Protein 4ML2 (pdb70)

InterPro domains:
  IPR004386 Toxin-antitoxin system, YafQ-like toxin [PF15738] (5-92)
  IPR004386 Toxin-antitoxin system, YafQ-like toxin [PIRSF006156] (6-91)
  IPR004386 Toxin-antitoxin system, YafQ-like toxin [PTHR40588] (1-91)
  IPR004386 Toxin-antitoxin system, YafQ-like toxin [TIGR00053] (4-91)
  IPR007712 Toxin-antitoxin system, RelE/ParE toxin family [TIGR02385] (6-91)
  IPR035093 Toxin-antitoxin system, RelE/ParE toxin domain superfamily [G3DSA:3.30.2310.20] (1-92)
  IPR035093 Toxin-antitoxin system, RelE/ParE toxin domain superfamily [SSF143011] (4-91)

Secondary structure (DSSP, 8-state):
--EEEE-HHHHHHHHHHHHTT--HHHHHHHHHHHHTT--SPPGGG--EE--GGGTT-EEEEEETTEEEEEEE-SSEEEEEEEE-HHHHH-

GO terms:
  GO:0016892 RNA endonuclease activity producing 3'-phosphomonoesters, hydrolytic mechanism (F, IDA)
  GO:0043022 ribosome binding (F, IDA)
  GO:0004521 RNA endonuclease activity (F, IDA)
  GO:0006402 mRNA catabolic process (P, IDA)
  GO:0006415 translational termination (P, IDA)
  GO:0044010 single-species biofilm formation (P, IMP)
  GO:0046677 response to antibiotic (P, IMP)
  GO:0005515 protein binding (F, IPI)
  GO:0044010 single-species biofilm formation (P, IDA)
  GO:0045892 negative regulation of DNA-templated transcription (P, IDA)

CATH classification: 3.30.2310.20

B-factor: mean 18.15, std 10.49, range [6.74, 52.3]

Solvent-accessible surface area: 5733 Å² total; per-residue (Å²): 228,78,85,68,51,110,20,62,71,4,51,135,6,31,134,75,8,94,160,148,170,75,69,30,109,96,2,124,134,0,26,69,24,2,71,96,82,70,79,128,20,64,93,115,22,129,46,70,74,19,107,61,121,50,139,50,29,70,6,0,43,15,33,119,76,5,0,0,0,2,47,44,58,136,162,35,0,51,0,29,51,4,18,47,76,80,56,8,78,100

Structure (mmCIF, N/CA/C/O backbone):
data_4ML2
#
_entry.id   4ML2
#
_cell.length_a   41.299
_cell.length_b   89.832
_cell.length_c   75.015
_cell.angle_alpha   90.00
_cell.angle_beta   90.00
_cell.angle_gamma   90.00
#
_symmetry.space_group_name_H-M   'C 2 2 21'
#
loop_
_entity.id
_entity.type
_entity.pdbx_description
1 polymer 'mRNA interferase YafQ'
2 non-polymer 'SULFATE ION'
3 water water
#
loop_
_atom_site.group_PDB
_atom_site.id
_atom_site.type_symbol
_atom_site.label_atom_id
_atom_site.label_alt_id
_atom_site.label_comp_id
_atom_site.label_asym_id
_atom_site.label_entity_id
_atom_site.label_seq_id
_atom_site.pdbx_PDB_ins_code
_atom_site.Cartn_x
_atom_site.Cartn_y
_atom_site.Cartn_z
_atom_site.occupancy
_atom_site.B_iso_or_equiv
_atom_site.auth_seq_id
_atom_site.auth_comp_id
_atom_site.auth_asym_id
_atom_site.auth_atom_id
_atom_site.pdbx_PDB_model_num
ATOM 1 N N . GLN A 1 6 ? 24.642 -7.104 -10.680 1.00 38.87 3 GLN A N 1
ATOM 2 C CA . GLN A 1 6 ? 23.363 -6.483 -10.350 1.00 33.47 3 GLN A CA 1
ATOM 3 C C . GLN A 1 6 ? 23.542 -5.254 -9.461 1.00 27.89 3 GLN A C 1
ATOM 4 O O . GLN A 1 6 ? 24.295 -5.290 -8.484 1.00 32.94 3 GLN A O 1
ATOM 10 N N A ARG A 1 7 ? 22.830 -4.180 -9.800 0.55 29.09 4 ARG A N 1
ATOM 11 N N B ARG A 1 7 ? 22.850 -4.171 -9.797 0.45 29.06 4 ARG A N 1
ATOM 12 C CA A ARG A 1 7 ? 22.882 -2.926 -9.050 0.55 23.19 4 ARG A CA 1
ATOM 13 C CA B ARG A 1 7 ? 22.967 -2.928 -9.039 0.45 23.25 4 ARG A CA 1
ATOM 14 C C A ARG A 1 7 ? 22.145 -3.040 -7.718 0.55 22.21 4 ARG A C 1
ATOM 15 C C B ARG A 1 7 ? 22.144 -2.949 -7.747 0.45 22.22 4 ARG A C 1
ATOM 16 O O A ARG A 1 7 ? 20.995 -3.482 -7.680 0.55 24.52 4 ARG A O 1
ATOM 17 O O B ARG A 1 7 ? 20.948 -3.250 -7.763 0.45 24.20 4 ARG A O 1
ATOM 32 N N . ASP A 1 8 ? 22.804 -2.641 -6.632 1.00 18.21 5 ASP A N 1
ATOM 33 C CA . ASP A 1 8 ? 22.163 -2.602 -5.315 1.00 18.91 5 ASP A CA 1
ATOM 34 C C . ASP A 1 8 ? 21.313 -1.348 -5.242 1.00 20.38 5 ASP A C 1
ATOM 35 O O . ASP A 1 8 ? 21.703 -0.316 -5.794 1.00 21.22 5 ASP A O 1
ATOM 40 N N . ILE A 1 9 ? 20.179 -1.424 -4.545 1.00 13.11 6 ILE A N 1
ATOM 41 C CA . ILE A 1 9 ? 19.361 -0.240 -4.252 1.00 11.73 6 ILE A CA 1
ATOM 42 C C . ILE A 1 9 ? 19.560 0.107 -2.785 1.00 12.62 6 ILE A C 1
ATOM 43 O O . ILE A 1 9 ? 19.399 -0.753 -1.911 1.00 13.01 6 ILE A O 1
ATOM 48 N N A GLU A 1 10 ? 19.920 1.357 -2.507 0.60 10.54 7 GLU A N 1
ATOM 49 N N B GLU A 1 10 ? 19.890 1.367 -2.515 0.40 10.56 7 GLU A N 1
ATOM 50 C CA A GLU A 1 10 ? 20.242 1.767 -1.146 0.60 11.51 7 GLU A CA 1
ATOM 51 C CA B GLU A 1 10 ? 20.266 1.791 -1.172 0.40 11.56 7 GLU A CA 1
ATOM 52 C C A GLU A 1 10 ? 19.517 3.041 -0.752 0.60 11.73 7 GLU A C 1
ATOM 53 C C B GLU A 1 10 ? 19.550 3.070 -0.750 0.40 11.76 7 GLU A C 1
ATOM 54 O O A GLU A 1 10 ? 19.171 3.864 -1.603 0.60 11.53 7 GLU A O 1
ATOM 55 O O B GLU A 1 10 ? 19.227 3.923 -1.580 0.40 11.55 7 GLU A O 1
ATOM 66 N N . TYR A 1 11 ? 19.304 3.192 0.551 1.00 12.00 8 TYR A N 1
ATOM 67 C CA . TYR A 1 11 ? 18.735 4.404 1.119 1.00 11.99 8 TYR A CA 1
ATOM 68 C C . TYR A 1 11 ? 19.640 4.786 2.270 1.00 16.85 8 TYR A C 1
ATOM 69 O O . TYR A 1 11 ? 19.941 3.958 3.128 1.00 16.61 8 TYR A O 1
ATOM 78 N N . SER A 1 12 ? 20.107 6.025 2.294 1.00 12.66 9 SER A N 1
ATOM 79 C CA . SER A 1 12 ? 20.859 6.483 3.450 1.00 11.07 9 SER A CA 1
ATOM 80 C C . SER A 1 12 ? 19.925 6.554 4.662 1.00 11.57 9 SER A C 1
ATOM 81 O O . SER A 1 12 ? 18.694 6.622 4.520 1.00 14.15 9 SER A O 1
ATOM 84 N N . GLY A 1 13 ? 20.508 6.537 5.861 1.00 15.58 10 GLY A N 1
ATOM 85 C CA . GLY A 1 13 ? 19.730 6.751 7.068 1.00 18.22 10 GLY A CA 1
ATOM 86 C C . GLY A 1 13 ? 18.975 8.066 7.008 1.00 18.87 10 GLY A C 1
ATOM 87 O O . GLY A 1 13 ? 17.800 8.157 7.394 1.00 19.56 10 GLY A O 1
ATOM 88 N N . GLN A 1 14 ? 19.640 9.092 6.487 1.00 13.18 11 GLN A N 1
ATOM 89 C CA . GLN A 1 14 ? 19.012 10.399 6.420 1.00 11.77 11 GLN A CA 1
ATOM 90 C C . GLN A 1 14 ? 17.835 10.394 5.448 1.00 13.39 11 GLN A C 1
ATOM 91 O O . GLN A 1 14 ? 16.861 11.116 5.656 1.00 13.38 11 GLN A O 1
ATOM 97 N N . TYR A 1 15 ? 17.916 9.581 4.398 1.00 12.31 12 TYR A N 1
ATOM 98 C CA . TYR A 1 15 ? 16.861 9.573 3.387 1.00 12.45 12 TYR A CA 1
ATOM 99 C C . TYR A 1 15 ? 15.498 9.208 3.969 1.00 11.17 12 TYR A C 1
ATOM 100 O O . TYR A 1 15 ? 14.497 9.846 3.647 1.00 11.72 12 TYR A O 1
ATOM 109 N N . SER A 1 16 ? 15.449 8.194 4.827 1.00 12.49 13 SER A N 1
ATOM 110 C CA . SER A 1 16 ? 14.172 7.820 5.441 1.00 12.46 13 SER A CA 1
ATOM 111 C C . SER A 1 16 ? 13.565 8.955 6.286 1.00 10.91 13 SER A C 1
ATOM 112 O O . SER A 1 16 ? 12.335 9.201 6.247 1.00 13.86 13 SER A O 1
ATOM 115 N N . LYS A 1 17 ? 14.430 9.664 7.011 1.00 13.21 14 LYS A N 1
ATOM 116 C CA . LYS A 1 17 ? 14.003 10.829 7.784 1.00 12.57 14 LYS A CA 1
ATOM 117 C C . LYS A 1 17 ? 13.449 11.899 6.849 1.00 11.01 14 LYS A C 1
ATOM 118 O O . LYS A 1 17 ? 12.409 12.506 7.120 1.00 12.82 14 LYS A O 1
ATOM 124 N N . ASP A 1 18 ? 14.149 12.118 5.740 1.00 11.68 15 ASP A N 1
ATOM 125 C CA . ASP A 1 18 ? 13.745 13.140 4.781 1.00 10.54 15 ASP A CA 1
ATOM 126 C C . ASP A 1 18 ? 12.382 12.811 4.174 1.00 9.42 15 ASP A C 1
ATOM 127 O O . ASP A 1 18 ? 11.544 13.699 3.966 1.00 10.22 15 ASP A O 1
ATOM 132 N N . VAL A 1 19 ? 12.164 11.536 3.861 1.00 10.00 16 VAL A N 1
ATOM 133 C CA . VAL A 1 19 ? 10.894 11.103 3.301 1.00 11.60 16 VAL A CA 1
ATOM 134 C C . VAL A 1 19 ? 9.766 11.322 4.312 1.00 11.97 16 VAL A C 1
ATOM 135 O O . VAL A 1 19 ? 8.692 11.838 3.960 1.00 12.04 16 VAL A O 1
ATOM 139 N N . LYS A 1 20 ? 10.026 10.970 5.571 1.00 11.95 17 LYS A N 1
ATOM 140 C CA . LYS A 1 20 ? 9.016 11.204 6.613 1.00 14.29 17 LYS A CA 1
ATOM 141 C C . LYS A 1 20 ? 8.683 12.690 6.786 1.00 13.13 17 LYS A C 1
ATOM 142 O O . LYS A 1 20 ? 7.517 13.058 6.968 1.00 14.52 17 LYS A O 1
ATOM 148 N N . LEU A 1 21 ? 9.706 13.543 6.708 1.00 13.85 18 LEU A N 1
ATOM 149 C CA . LEU A 1 21 ? 9.496 14.986 6.792 1.00 9.29 18 LEU A CA 1
ATOM 150 C C . LEU A 1 21 ? 8.678 15.505 5.609 1.00 10.92 18 LEU A C 1
ATOM 151 O O . LEU A 1 21 ? 7.792 16.354 5.782 1.00 13.30 18 LEU A O 1
ATOM 156 N N . ALA A 1 22 ? 8.960 15.007 4.408 1.00 11.07 19 ALA A N 1
ATOM 157 C CA . ALA A 1 22 ? 8.181 15.417 3.240 1.00 11.89 19 ALA A CA 1
ATOM 158 C C . ALA A 1 22 ? 6.720 15.014 3.400 1.00 13.10 19 ALA A C 1
ATOM 159 O O . ALA A 1 22 ? 5.813 15.787 3.067 1.00 12.51 19 ALA A O 1
ATOM 161 N N . GLN A 1 23 ? 6.497 13.807 3.916 1.00 12.37 20 GLN A N 1
ATOM 162 C CA . GLN A 1 23 ? 5.133 13.345 4.172 1.00 15.52 20 GLN A CA 1
ATOM 163 C C . GLN A 1 23 ? 4.436 14.287 5.156 1.00 14.30 20 GLN A C 1
ATOM 164 O O . GLN A 1 23 ? 3.315 14.753 4.894 1.00 14.53 20 GLN A O 1
ATOM 170 N N . LYS A 1 24 ? 5.118 14.581 6.267 1.00 13.19 21 LYS A N 1
ATOM 171 C CA . LYS A 1 24 ? 4.583 15.451 7.319 1.00 14.27 21 LYS A CA 1
ATOM 172 C C . LYS A 1 24 ? 4.232 16.842 6.785 1.00 13.95 21 LYS A C 1
ATOM 173 O O . LYS A 1 24 ? 3.255 17.465 7.225 1.00 17.68 21 LYS A O 1
ATOM 179 N N . ARG A 1 25 ? 5.033 17.323 5.840 1.00 12.00 22 ARG A N 1
ATOM 180 C CA . ARG A 1 25 ? 4.857 18.668 5.292 1.00 12.57 22 ARG A CA 1
ATOM 181 C C . ARG A 1 25 ? 3.909 18.721 4.099 1.00 12.84 22 ARG A C 1
ATOM 182 O O . ARG A 1 25 ? 3.843 19.738 3.399 1.00 15.15 22 ARG A O 1
ATOM 190 N N . HIS A 1 26 ? 3.164 17.632 3.891 1.00 12.80 23 HIS A N 1
ATOM 191 C CA . HIS A 1 26 ? 2.081 17.566 2.902 1.00 12.66 23 HIS A CA 1
ATOM 192 C C . HIS A 1 26 ? 2.556 17.608 1.453 1.00 11.43 23 HIS A C 1
ATOM 193 O O . HIS A 1 26 ? 1.810 18.018 0.550 1.00 12.68 23 HIS A O 1
ATOM 200 N N . LYS A 1 27 ? 3.794 17.177 1.222 1.00 12.19 24 LYS A N 1
ATOM 201 C CA . LYS A 1 27 ? 4.283 17.063 -0.149 1.00 10.25 24 LYS A CA 1
ATOM 202 C C . LYS A 1 27 ? 3.551 15.949 -0.885 1.00 12.06 24 LYS A C 1
ATOM 203 O O . LYS A 1 27 ? 3.104 14.972 -0.269 1.00 12.46 24 LYS A O 1
ATOM 209 N N . ASP A 1 28 ? 3.432 16.103 -2.201 1.00 11.08 25 ASP A N 1
ATOM 210 C CA . ASP A 1 28 ? 2.825 15.078 -3.051 1.00 13.48 25 ASP A CA 1
ATOM 211 C C . ASP A 1 28 ? 3.790 13.905 -3.220 1.00 12.05 25 ASP A C 1
ATOM 212 O O . ASP A 1 28 ? 4.645 13.911 -4.116 1.00 12.12 25 ASP A O 1
ATOM 217 N N . MET A 1 29 ? 3.643 12.891 -2.374 1.00 12.12 26 MET A N 1
ATOM 218 C CA . MET A 1 29 ? 4.607 11.794 -2.337 1.00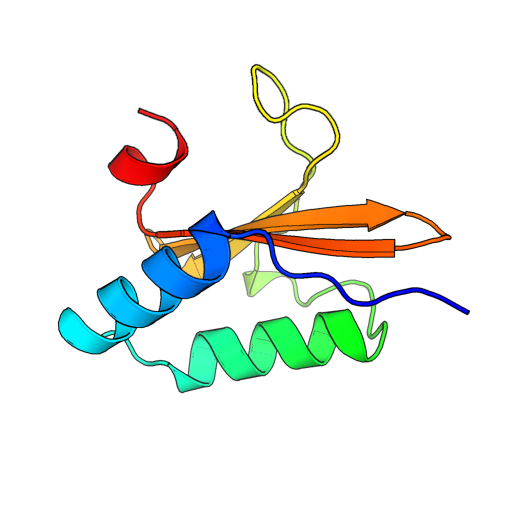 11.32 26 MET A CA 1
ATOM 219 C C . MET A 1 29 ? 4.633 10.953 -3.611 1.00 11.99 26 MET A C 1
ATOM 220 O O . MET A 1 29 ? 5.656 10.333 -3.930 1.00 11.88 26 MET A O 1
ATOM 225 N N . ASN A 1 30 ? 3.529 10.947 -4.349 1.00 12.52 27 ASN A N 1
ATOM 226 C CA . ASN A 1 30 ? 3.504 10.206 -5.611 1.00 12.54 27 ASN A CA 1
ATOM 227 C C . ASN A 1 30 ? 4.558 10.692 -6.611 1.00 11.56 27 ASN A C 1
ATOM 228 O O . ASN A 1 30 ? 5.069 9.899 -7.404 1.00 12.91 27 ASN A O 1
ATOM 233 N N . LYS A 1 31 ? 4.888 11.983 -6.576 1.00 11.87 28 LYS A N 1
ATOM 234 C CA . LYS A 1 31 ? 5.907 12.520 -7.493 1.00 9.26 28 LYS A CA 1
ATOM 235 C C . LYS A 1 31 ? 7.293 11.930 -7.194 1.00 10.23 28 LYS A C 1
ATOM 236 O O . LYS A 1 31 ? 8.060 11.532 -8.106 1.00 12.56 28 LYS A O 1
ATOM 242 N N . LEU A 1 32 ? 7.592 11.822 -5.900 1.00 10.25 29 LEU A N 1
ATOM 243 C CA . LEU A 1 32 ? 8.861 11.255 -5.482 1.00 9.93 29 LEU A CA 1
ATOM 244 C C . LEU A 1 32 ? 8.877 9.781 -5.822 1.00 10.03 29 LEU A C 1
ATOM 245 O O . LEU A 1 32 ? 9.856 9.282 -6.358 1.00 10.68 29 LEU A O 1
ATOM 250 N N . LYS A 1 33 ? 7.780 9.085 -5.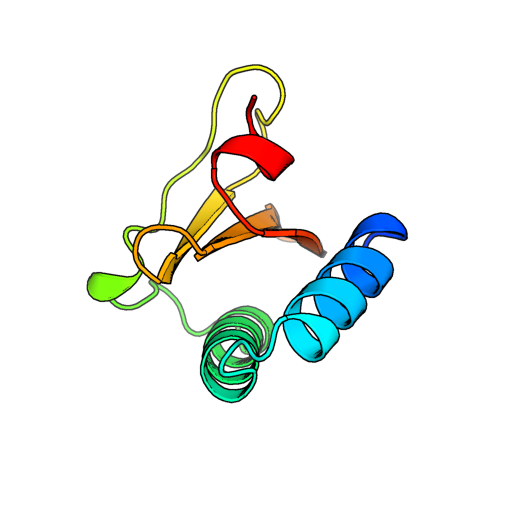522 1.00 11.51 30 LYS A N 1
ATOM 251 C CA . LYS A 1 33 ? 7.683 7.660 -5.858 1.00 12.47 30 LYS A CA 1
ATOM 252 C C . LYS A 1 33 ? 7.897 7.390 -7.347 1.00 11.28 30 LYS A C 1
ATOM 253 O O . LYS A 1 33 ? 8.615 6.456 -7.724 1.00 12.54 30 LYS A O 1
ATOM 259 N N . TYR A 1 34 ? 7.304 8.229 -8.189 1.00 10.26 31 TYR A N 1
ATOM 260 C CA . TYR A 1 34 ? 7.432 8.046 -9.629 1.00 10.59 31 TYR A CA 1
ATOM 261 C C . TYR A 1 34 ? 8.891 8.195 -10.059 1.00 11.86 31 TYR A C 1
ATOM 262 O O . TYR A 1 34 ? 9.430 7.347 -10.813 1.00 11.97 31 TYR A O 1
ATOM 271 N N . LEU A 1 35 ? 9.539 9.261 -9.573 1.00 9.41 32 LEU A N 1
ATOM 272 C CA . LEU A 1 35 ? 10.947 9.459 -9.927 1.00 10.14 32 LEU A CA 1
ATOM 273 C C . LEU A 1 35 ? 11.857 8.313 -9.432 1.00 9.40 32 LEU A C 1
ATOM 274 O O . LEU A 1 35 ? 12.744 7.797 -10.156 1.00 11.08 32 LEU A O 1
ATOM 279 N N . MET A 1 36 ? 11.630 7.910 -8.183 1.00 10.11 33 MET A N 1
ATOM 280 C CA . MET A 1 36 ? 12.381 6.811 -7.598 1.00 11.59 33 MET A CA 1
ATOM 281 C C . MET A 1 36 ? 12.235 5.551 -8.422 1.00 10.46 33 MET A C 1
ATOM 282 O O . MET A 1 36 ? 13.211 4.842 -8.631 1.00 10.83 33 MET A O 1
ATOM 287 N N . THR A 1 37 ? 11.016 5.289 -8.890 1.00 10.75 34 THR A N 1
ATOM 288 C CA . THR A 1 37 ? 10.756 4.091 -9.680 1.00 11.00 34 THR A CA 1
ATOM 289 C C . THR A 1 37 ? 11.474 4.148 -11.021 1.00 12.77 34 THR A C 1
ATOM 290 O O . THR A 1 37 ? 12.045 3.137 -11.458 1.00 12.29 34 THR A O 1
ATOM 294 N N . LEU A 1 38 ? 11.467 5.310 -11.676 1.00 11.00 35 LEU A N 1
ATOM 295 C CA . LEU A 1 38 ? 12.279 5.435 -12.894 1.00 11.76 35 LEU A CA 1
ATOM 296 C C . LEU A 1 38 ? 13.739 5.073 -12.628 1.00 11.32 35 LEU A C 1
ATOM 297 O O . LEU A 1 38 ? 14.373 4.342 -13.404 1.00 11.53 35 LEU A O 1
ATOM 302 N N . LEU A 1 39 ? 14.291 5.591 -11.534 1.00 10.65 36 LEU A N 1
ATOM 303 C CA . LEU A 1 39 ? 15.697 5.282 -11.241 1.00 10.71 36 LEU A CA 1
ATOM 304 C C . LEU A 1 39 ? 15.951 3.804 -10.912 1.00 12.22 36 LEU A C 1
ATOM 305 O O . LEU A 1 39 ? 16.921 3.203 -11.390 1.00 12.91 36 LEU A O 1
ATOM 310 N N . ILE A 1 40 ? 15.080 3.227 -10.091 1.00 12.25 37 ILE A N 1
ATOM 311 C CA . ILE A 1 40 ? 15.195 1.820 -9.706 1.00 11.30 37 ILE A CA 1
ATOM 312 C C . ILE A 1 40 ? 15.131 0.917 -10.930 1.00 14.66 37 ILE A C 1
ATOM 313 O O . ILE A 1 40 ? 15.874 -0.069 -11.026 1.00 15.97 37 ILE A O 1
ATOM 318 N N . ASN A 1 41 ? 14.267 1.267 -11.879 1.00 12.44 38 ASN A N 1
ATOM 319 C CA . ASN A 1 41 ? 14.123 0.464 -13.100 1.00 12.95 38 ASN A CA 1
ATOM 320 C C . ASN A 1 41 ? 15.193 0.733 -14.156 1.00 17.18 38 ASN A C 1
ATOM 321 O O . ASN A 1 41 ? 15.179 0.107 -15.225 1.00 19.16 38 ASN A O 1
ATOM 326 N N . ASN A 1 42 ? 16.109 1.659 -13.860 1.00 15.74 39 ASN A N 1
ATOM 327 C CA . ASN A 1 42 ? 17.173 2.045 -14.791 1.00 18.17 39 ASN A CA 1
ATOM 328 C C . ASN A 1 42 ? 16.594 2.594 -16.090 1.00 18.23 39 ASN A C 1
ATOM 329 O O . ASN A 1 42 ? 17.126 2.356 -17.179 1.00 15.39 39 ASN A O 1
ATOM 334 N N . THR A 1 43 ? 15.498 3.336 -15.971 1.00 14.98 40 THR A N 1
ATOM 335 C CA . THR A 1 43 ? 14.830 3.899 -17.132 1.00 12.92 40 THR A CA 1
ATOM 336 C C . THR A 1 43 ? 15.476 5.251 -17.422 1.00 14.10 40 THR A C 1
ATOM 337 O O . THR A 1 43 ? 15.013 6.294 -16.948 1.00 18.00 40 THR A O 1
ATOM 341 N N . LEU A 1 44 ? 16.555 5.221 -18.198 1.00 14.29 41 LEU A N 1
ATOM 342 C CA . LEU A 1 44 ? 17.403 6.385 -18.412 1.00 14.08 41 LEU A CA 1
ATOM 343 C C . LEU A 1 44 ? 17.468 6.703 -19.904 1.00 15.76 41 LEU A C 1
ATOM 344 O O . LEU A 1 44 ? 17.313 5.798 -20.731 1.00 17.27 41 LEU A O 1
ATOM 349 N N . PRO A 1 45 ? 17.691 7.983 -20.259 1.00 13.90 42 PRO A N 1
ATOM 350 C CA . PRO A 1 45 ? 17.832 9.139 -19.362 1.00 14.20 42 PRO A CA 1
ATOM 351 C C . PRO A 1 45 ? 16.493 9.584 -18.788 1.00 12.10 42 PRO A C 1
ATOM 352 O O . PRO A 1 45 ? 15.441 9.342 -19.380 1.00 13.69 42 PRO A O 1
ATOM 356 N N . LEU A 1 46 ? 16.544 10.227 -17.630 1.00 11.46 43 LEU A N 1
ATOM 357 C CA . LEU A 1 46 ? 15.336 10.777 -17.029 1.00 10.40 43 LEU A CA 1
ATOM 358 C C . LEU A 1 46 ? 14.720 11.843 -17.929 1.00 13.15 43 LEU A C 1
ATOM 359 O O . LEU A 1 46 ? 15.437 12.530 -18.675 1.00 13.49 43 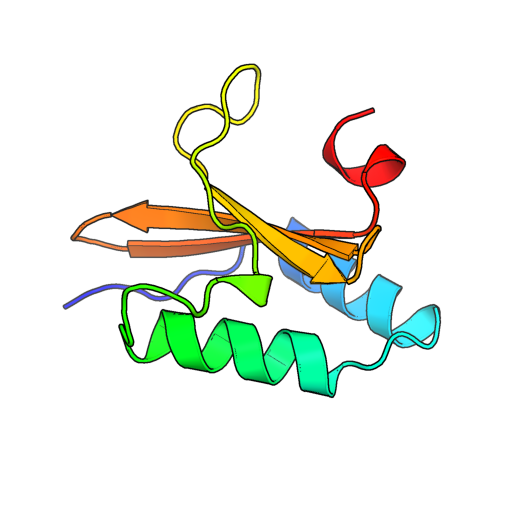LEU A O 1
ATOM 364 N N . PRO A 1 47 ? 13.387 11.993 -17.869 1.00 10.79 44 PRO A N 1
ATOM 365 C CA . PRO A 1 47 ? 12.747 13.081 -18.617 1.00 9.97 44 PRO A CA 1
ATOM 366 C C . PRO A 1 47 ? 13.348 14.447 -18.287 1.00 11.12 44 PRO A C 1
ATOM 367 O O . PRO A 1 47 ? 13.813 14.689 -17.154 1.00 10.59 44 PRO A O 1
ATOM 371 N N . ALA A 1 48 ? 13.322 15.349 -19.263 1.00 9.81 45 ALA A N 1
ATOM 372 C CA . ALA A 1 48 ? 13.974 16.647 -19.119 1.00 11.11 45 ALA A CA 1
ATOM 373 C C . ALA A 1 48 ? 13.442 17.491 -17.961 1.00 10.30 45 ALA A C 1
ATOM 374 O O . ALA A 1 48 ? 14.181 18.297 -17.388 1.00 10.10 45 ALA A O 1
ATOM 376 N N . VAL A 1 49 ? 12.169 17.303 -17.617 1.00 11.37 46 VAL A N 1
ATOM 377 C CA . VAL A 1 49 ? 11.542 18.103 -16.575 1.00 12.01 46 VAL A CA 1
ATOM 378 C C . VAL A 1 49 ? 12.249 17.921 -15.225 1.00 9.45 46 VAL A C 1
ATOM 379 O O . VAL A 1 49 ? 12.164 18.787 -14.354 1.00 10.50 46 VAL A O 1
ATOM 383 N N . TYR A 1 50 ? 12.973 16.819 -15.058 1.00 9.87 47 TYR A N 1
ATOM 384 C CA . TYR A 1 50 ? 13.707 16.596 -13.811 1.00 9.56 47 TYR A CA 1
ATOM 385 C C . TYR A 1 50 ? 15.006 17.396 -13.687 1.00 9.71 47 TYR A C 1
ATOM 386 O O . TYR A 1 50 ? 15.595 17.458 -12.603 1.00 9.53 47 TYR A O 1
ATOM 395 N N . LYS A 1 51 ? 15.464 18.004 -14.781 1.00 8.88 48 LYS A N 1
ATOM 396 C CA . LYS A 1 51 ? 16.679 18.828 -14.740 1.00 9.09 48 LYS A CA 1
ATOM 397 C C . LYS A 1 51 ? 17.850 18.070 -14.112 1.00 9.14 48 LYS A C 1
ATOM 398 O O . LYS A 1 51 ? 18.652 18.646 -13.370 1.00 11.85 48 LYS A O 1
ATOM 404 N N . ASP A 1 52 ? 17.937 16.779 -14.406 1.00 9.00 49 ASP A N 1
ATOM 405 C CA . ASP A 1 52 ? 18.903 15.900 -13.760 1.00 9.54 49 ASP A CA 1
ATOM 406 C C . ASP A 1 52 ? 20.339 16.248 -14.129 1.00 10.18 49 ASP A C 1
ATOM 407 O O . ASP A 1 52 ? 20.662 16.431 -15.309 1.00 11.95 49 ASP A O 1
ATOM 412 N N . HIS A 1 53 ? 21.202 16.346 -13.122 1.00 8.25 50 HIS A N 1
ATOM 413 C CA . HIS A 1 53 ? 22.594 16.707 -13.359 1.00 8.85 50 HIS A CA 1
ATOM 414 C C . HIS A 1 53 ? 23.493 16.274 -12.221 1.00 8.90 50 HIS A C 1
ATOM 415 O O . HIS A 1 53 ? 23.029 16.121 -11.087 1.00 8.92 50 HIS A O 1
ATOM 422 N N . PRO A 1 54 ? 24.795 16.105 -12.502 1.00 8.81 51 PRO A N 1
ATOM 423 C CA . PRO A 1 54 ? 25.751 15.810 -11.429 1.00 9.57 51 PRO A CA 1
ATOM 424 C C . PRO A 1 54 ? 25.969 17.031 -10.540 1.00 9.42 51 PRO A C 1
ATOM 425 O O . PRO A 1 54 ? 25.869 18.177 -10.997 1.00 11.13 51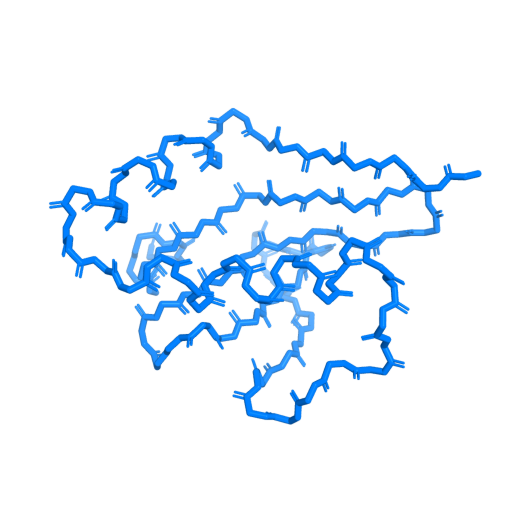 PRO A O 1
ATOM 429 N N . LEU A 1 55 ? 26.262 16.780 -9.268 1.00 9.01 52 LEU A N 1
ATOM 430 C CA . LEU A 1 55 ? 26.559 17.842 -8.315 1.00 9.65 52 LEU A CA 1
ATOM 431 C C . LEU A 1 55 ? 28.055 17.981 -8.095 1.00 9.21 52 LEU A C 1
ATOM 432 O O . LEU A 1 55 ? 28.825 17.019 -8.241 1.00 10.53 52 LEU A O 1
ATOM 437 N N . GLN A 1 56 ? 28.454 19.193 -7.727 1.00 11.21 53 GLN A N 1
ATOM 438 C CA . GLN A 1 56 ? 29.835 19.459 -7.357 1.00 10.99 53 GLN A CA 1
ATOM 439 C C . GLN A 1 56 ? 29.883 19.851 -5.886 1.00 12.05 53 GLN A C 1
ATOM 440 O O . GLN A 1 56 ? 28.918 19.645 -5.136 1.00 11.81 53 GLN A O 1
ATOM 446 N N . GLY A 1 57 ? 31.005 20.406 -5.450 1.00 11.12 54 GLY A N 1
ATOM 447 C CA . GLY A 1 57 ? 31.101 20.816 -4.063 1.00 11.42 54 GLY A CA 1
ATOM 448 C C . GLY A 1 57 ? 31.037 19.635 -3.112 1.00 10.21 54 GLY A C 1
ATOM 449 O O . GLY A 1 57 ? 31.561 18.547 -3.397 1.00 11.44 54 GLY A O 1
ATOM 450 N N . SER A 1 58 ? 30.392 19.838 -1.967 1.00 10.50 55 SER A N 1
ATOM 451 C CA . SER A 1 58 ? 30.325 18.784 -0.966 1.00 10.39 55 SER A CA 1
ATOM 452 C C . SER A 1 58 ? 29.561 17.557 -1.440 1.00 10.98 55 SER A C 1
ATOM 453 O O . SER A 1 58 ? 29.717 16.477 -0.875 1.00 14.71 55 SER A O 1
ATOM 456 N N . TRP A 1 59 ? 28.745 17.723 -2.477 1.00 9.52 56 TRP A N 1
ATOM 457 C CA . TRP A 1 59 ? 27.968 16.617 -3.010 1.00 8.87 56 TRP A CA 1
ATOM 458 C C . TRP A 1 59 ? 28.593 15.997 -4.255 1.00 10.19 56 TRP A C 1
ATOM 459 O O . TRP A 1 59 ? 27.920 15.286 -5.001 1.00 10.75 56 TRP A O 1
ATOM 470 N N . LYS A 1 60 ? 29.879 16.254 -4.487 1.00 9.29 57 LYS A N 1
ATOM 471 C CA . LYS A 1 60 ? 30.561 15.623 -5.613 1.00 11.35 57 LYS A CA 1
ATOM 472 C C . LYS A 1 60 ? 30.366 14.101 -5.585 1.00 10.48 57 LYS A C 1
ATOM 473 O O . LYS A 1 60 ? 30.429 13.471 -4.522 1.00 13.26 57 LYS A O 1
ATOM 479 N N . GLY A 1 61 ? 30.079 13.531 -6.752 1.00 9.79 58 GLY A N 1
ATOM 480 C CA . GLY A 1 61 ? 29.811 12.104 -6.865 1.00 11.16 58 GLY A CA 1
ATOM 481 C C . GLY A 1 61 ? 28.327 11.775 -6.855 1.00 10.98 58 GLY A C 1
ATOM 482 O O . GLY A 1 61 ? 27.926 10.648 -7.167 1.00 11.09 58 GLY A O 1
ATOM 483 N N . TYR A 1 62 ? 27.509 12.756 -6.478 1.00 9.75 59 TYR A N 1
ATOM 484 C CA . TYR A 1 62 ? 26.064 12.579 -6.464 1.00 9.46 59 TYR A CA 1
ATOM 485 C C . TYR A 1 62 ? 25.393 13.340 -7.599 1.00 9.15 59 TYR A C 1
ATOM 486 O O . TYR A 1 62 ? 26.038 14.116 -8.316 1.00 9.70 59 TYR A O 1
ATOM 495 N N . ARG A 1 63 ? 24.090 13.112 -7.745 1.00 8.10 60 ARG A N 1
ATOM 496 C CA . ARG A 1 63 ? 23.270 13.768 -8.761 1.00 7.73 60 ARG A CA 1
ATOM 497 C C . ARG A 1 63 ? 22.083 14.447 -8.107 1.00 7.90 60 ARG A C 1
ATOM 498 O O . ARG A 1 63 ? 21.701 14.124 -6.984 1.00 7.96 60 ARG A O 1
ATOM 506 N N . ASP A 1 64 ? 21.518 15.404 -8.831 1.00 7.42 61 ASP A N 1
ATOM 507 C CA . ASP A 1 64 ? 20.418 16.254 -8.377 1.00 7.65 61 ASP A CA 1
ATOM 508 C C . ASP A 1 64 ? 19.300 16.153 -9.407 1.00 9.31 61 ASP A C 1
ATOM 509 O O . ASP A 1 64 ? 19.510 16.440 -10.590 1.00 9.93 61 ASP A O 1
ATOM 514 N N . ALA A 1 65 ? 18.113 15.728 -8.966 1.00 7.59 62 ALA A N 1
ATOM 515 C CA . ALA A 1 65 ? 16.930 15.768 -9.809 1.00 7.30 62 ALA A CA 1
ATOM 516 C C . ALA A 1 65 ? 15.833 16.574 -9.116 1.00 8.46 62 ALA A C 1
ATOM 517 O O . ALA A 1 65 ? 15.722 16.548 -7.884 1.00 9.50 62 ALA A O 1
ATOM 519 N N . HIS A 1 66 ? 15.042 17.308 -9.894 1.00 8.47 63 HIS A N 1
ATOM 520 C CA . HIS A 1 66 ? 13.977 18.138 -9.338 1.00 8.22 63 HIS A CA 1
ATOM 521 C C . HIS A 1 66 ? 12.667 17.369 -9.299 1.00 8.54 63 HIS A C 1
ATOM 522 O O . HIS A 1 66 ? 12.092 17.069 -10.358 1.00 10.47 63 HIS A O 1
ATOM 529 N N . VAL A 1 67 ? 12.180 17.066 -8.100 1.00 8.64 64 VAL A N 1
ATOM 530 C CA . VAL A 1 67 ? 10.823 16.549 -7.966 1.00 8.32 64 VAL A CA 1
ATOM 531 C C . VAL A 1 67 ? 9.853 17.694 -8.237 1.00 10.24 64 VAL A C 1
ATOM 532 O O . VAL A 1 67 ? 8.828 17.518 -8.923 1.00 10.90 64 VAL A O 1
ATOM 536 N N . GLU A 1 68 ? 10.186 18.859 -7.673 1.00 10.07 65 GLU A N 1
ATOM 537 C CA . GLU A 1 68 ? 9.448 20.114 -7.879 1.00 10.58 65 GLU A CA 1
ATOM 538 C C . GLU A 1 68 ? 10.486 21.234 -7.852 1.00 10.13 65 GLU A C 1
ATOM 539 O O . GLU A 1 68 ? 11.648 20.972 -7.539 1.00 10.72 65 GLU A O 1
ATOM 545 N N . PRO A 1 69 ? 10.091 22.482 -8.181 1.00 10.82 66 PRO A N 1
ATOM 546 C CA . PRO A 1 69 ? 11.117 23.529 -8.243 1.00 10.80 66 PRO A CA 1
ATOM 547 C C . PRO A 1 69 ? 11.948 23.691 -6.971 1.00 10.95 66 PRO A C 1
ATOM 548 O O . PRO A 1 69 ? 13.145 23.977 -7.082 1.00 11.47 66 PRO A O 1
ATOM 552 N N . ASP A 1 70 ? 11.347 23.503 -5.798 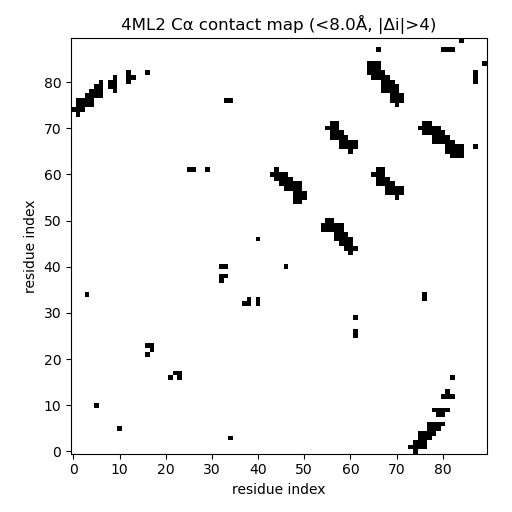1.00 9.61 67 ASP A N 1
ATOM 553 C CA . ASP A 1 70 ? 12.119 23.522 -4.564 1.00 9.23 67 ASP A CA 1
ATOM 554 C C . ASP A 1 70 ? 11.941 22.214 -3.801 1.00 9.29 67 ASP A C 1
ATOM 555 O O . ASP A 1 70 ? 11.866 22.197 -2.568 1.00 9.86 67 ASP A O 1
ATOM 560 N N . TRP A 1 71 ? 11.888 21.109 -4.544 1.00 8.49 68 TRP A N 1
ATOM 561 C CA . TRP A 1 71 ? 11.936 19.787 -3.920 1.00 8.57 68 TRP A CA 1
ATOM 562 C C . TRP A 1 71 ? 12.914 18.955 -4.721 1.00 9.16 68 TRP A C 1
ATOM 563 O O . TRP A 1 71 ? 12.616 18.537 -5.850 1.00 9.38 68 TRP A O 1
ATOM 574 N N . ILE A 1 72 ? 14.081 18.746 -4.120 1.00 7.69 69 ILE A N 1
ATOM 575 C CA . ILE A 1 72 ? 15.224 18.129 -4.779 1.00 7.42 69 ILE A CA 1
ATOM 576 C C . ILE A 1 72 ? 15.422 16.707 -4.276 1.00 7.33 69 ILE A C 1
ATOM 577 O O . ILE A 1 72 ? 15.163 16.409 -3.108 1.00 8.64 69 ILE A O 1
ATOM 582 N N . LEU A 1 73 ? 15.832 15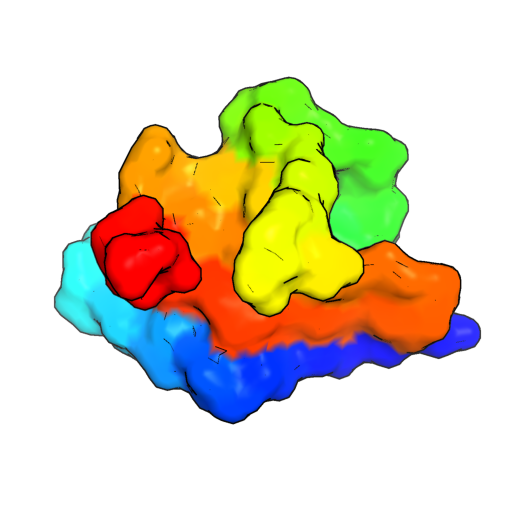.816 -5.179 1.00 6.74 70 LEU A N 1
ATOM 583 C CA . LEU A 1 73 ? 16.330 14.495 -4.810 1.00 7.84 70 LEU A CA 1
ATOM 584 C C . LEU A 1 73 ? 17.829 14.452 -5.085 1.00 7.63 70 LEU A C 1
ATOM 585 O O . LEU A 1 73 ? 18.271 14.741 -6.200 1.00 8.12 70 LEU A O 1
ATOM 590 N N . ILE A 1 74 ? 18.614 14.092 -4.072 1.00 7.81 71 ILE A N 1
ATOM 591 C CA . ILE A 1 74 ? 20.041 13.826 -4.252 1.00 7.18 71 ILE A CA 1
ATOM 592 C C . ILE A 1 74 ? 20.241 12.322 -4.179 1.00 8.04 71 ILE A C 1
ATOM 593 O O . ILE A 1 74 ? 19.789 11.669 -3.234 1.00 8.79 71 ILE A O 1
ATOM 598 N N . TYR A 1 75 ? 20.907 11.769 -5.187 1.00 7.97 72 TYR A N 1
ATOM 599 C CA . TYR A 1 75 ? 21.132 10.328 -5.249 1.00 7.53 72 TYR A CA 1
ATOM 600 C C . TYR A 1 75 ? 22.481 10.045 -5.902 1.00 8.59 72 TYR A C 1
ATOM 601 O O . TYR A 1 75 ? 23.030 10.900 -6.580 1.00 9.63 72 TYR A O 1
ATOM 610 N N . LYS A 1 76 ? 23.003 8.843 -5.686 1.00 8.58 73 LYS A N 1
ATOM 611 C CA . LYS A 1 76 ? 24.232 8.403 -6.332 1.00 9.67 73 LYS A CA 1
ATOM 612 C C . LYS A 1 76 ? 23.920 7.241 -7.257 1.00 11.59 73 LYS A C 1
ATOM 613 O O . LYS A 1 76 ? 23.133 6.357 -6.917 1.00 10.39 73 LYS A O 1
ATOM 619 N N . LEU A 1 77 ? 24.527 7.248 -8.438 1.00 9.90 74 LEU A N 1
ATOM 620 C CA . LEU A 1 77 ? 24.290 6.196 -9.414 1.00 9.73 74 LEU A CA 1
ATOM 621 C C . LEU A 1 77 ? 25.619 5.741 -9.992 1.00 12.14 74 LEU A C 1
ATOM 622 O O . LEU A 1 77 ? 26.316 6.524 -10.640 1.00 12.34 74 LEU A O 1
ATOM 627 N N . THR A 1 78 ? 25.979 4.488 -9.726 1.00 12.99 75 THR A N 1
ATOM 628 C CA . THR A 1 78 ? 27.180 3.881 -10.308 1.00 12.74 75 THR A CA 1
ATOM 629 C C . THR A 1 78 ? 26.757 2.552 -10.933 1.00 15.60 75 THR A C 1
ATOM 630 O O . THR A 1 78 ? 25.605 2.136 -10.790 1.00 16.51 75 THR A O 1
ATOM 634 N N . ASP A 1 79 ? 27.678 1.867 -11.606 1.00 18.94 76 ASP A N 1
ATOM 635 C CA . ASP A 1 79 ? 27.353 0.542 -12.134 1.00 19.90 76 ASP A CA 1
ATOM 636 C C . ASP A 1 79 ? 26.923 -0.440 -11.036 1.00 19.57 76 ASP A C 1
ATOM 637 O O . ASP A 1 79 ? 26.165 -1.377 -11.297 1.00 27.92 76 ASP A O 1
ATOM 642 N N . LYS A 1 80 ? 27.398 -0.212 -9.813 1.00 17.83 77 LYS A N 1
ATOM 643 C CA . LYS A 1 80 ? 27.162 -1.135 -8.703 1.00 18.32 77 LYS A CA 1
ATOM 644 C C . LYS A 1 80 ? 25.994 -0.744 -7.808 1.00 18.23 77 LYS A C 1
ATOM 645 O O . LYS A 1 80 ? 25.423 -1.593 -7.120 1.00 20.00 77 LYS A O 1
ATOM 651 N N . LEU A 1 81 ? 25.645 0.537 -7.779 1.00 16.25 78 LEU A N 1
ATOM 652 C CA . LEU A 1 81 ? 24.652 0.970 -6.809 1.00 14.13 78 LEU A CA 1
ATOM 653 C C . LEU A 1 81 ? 23.819 2.155 -7.255 1.00 11.07 78 LEU A C 1
ATOM 654 O O . LEU A 1 81 ? 24.250 2.990 -8.054 1.00 13.11 78 LEU A O 1
ATOM 659 N N . LEU A 1 82 ? 22.600 2.185 -6.742 1.00 9.77 79 LEU A N 1
ATOM 660 C CA . LEU A 1 82 ? 21.768 3.375 -6.759 1.00 9.78 79 LEU A CA 1
ATOM 661 C 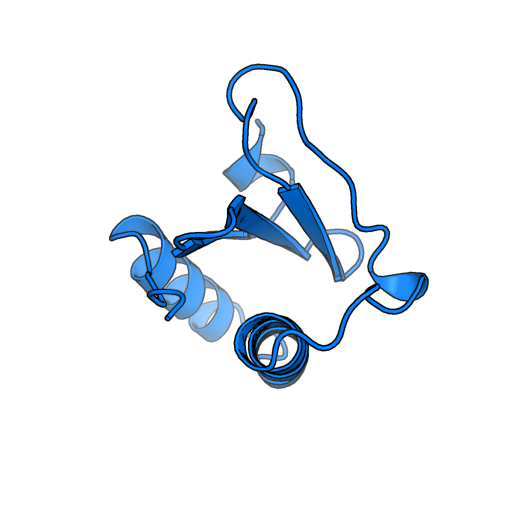C . LEU A 1 82 ? 21.473 3.683 -5.300 1.00 10.79 79 LEU A C 1
ATOM 662 O O . LEU A 1 82 ? 20.902 2.858 -4.596 1.00 11.92 79 LEU A O 1
ATOM 667 N N . ARG A 1 83 ? 21.870 4.858 -4.830 1.00 9.43 80 ARG A N 1
ATOM 668 C CA . ARG A 1 83 ? 21.595 5.230 -3.447 1.00 10.08 80 ARG A CA 1
ATOM 669 C C . ARG A 1 83 ? 20.809 6.525 -3.377 1.00 9.60 80 ARG A C 1
ATOM 670 O O . ARG A 1 83 ? 21.241 7.559 -3.868 1.00 10.11 80 ARG A O 1
ATOM 678 N N . PHE A 1 84 ? 19.649 6.446 -2.746 1.00 8.69 81 PHE A N 1
ATOM 679 C CA . PHE A 1 84 ? 18.850 7.625 -2.452 1.00 7.12 81 PHE A CA 1
ATOM 680 C C . PHE A 1 84 ? 19.426 8.259 -1.198 1.00 8.86 81 PHE A C 1
ATOM 681 O O . PHE A 1 84 ? 19.452 7.645 -0.127 1.00 9.60 81 PHE A O 1
ATOM 689 N N . GLU A 1 85 ? 19.902 9.491 -1.329 1.00 8.02 82 GLU A N 1
ATOM 690 C CA . GLU A 1 85 ? 20.737 10.091 -0.292 1.00 8.44 82 GLU A CA 1
ATOM 691 C C . GLU A 1 85 ? 20.007 11.119 0.561 1.00 7.69 82 GLU A C 1
ATOM 692 O O . GLU A 1 85 ? 20.025 11.037 1.783 1.00 9.42 82 GLU A O 1
ATOM 698 N N . ARG A 1 86 ? 19.377 12.101 -0.084 1.00 7.90 83 ARG A N 1
ATOM 699 C CA . ARG A 1 86 ? 18.604 13.126 0.613 1.00 7.49 83 ARG A CA 1
ATOM 700 C C . ARG A 1 86 ? 17.464 13.592 -0.267 1.00 8.72 83 ARG A C 1
ATOM 701 O O . ARG A 1 86 ? 17.516 13.493 -1.500 1.00 7.79 83 ARG A O 1
ATOM 709 N N . THR A 1 87 ? 16.426 14.114 0.368 1.00 7.30 84 THR A N 1
ATOM 710 C CA . THR A 1 87 ? 15.382 14.813 -0.371 1.00 7.66 84 THR A CA 1
ATOM 711 C C . THR A 1 87 ? 14.793 15.940 0.471 1.00 10.57 84 THR A C 1
ATOM 712 O O . THR A 1 87 ? 14.604 15.797 1.675 1.00 11.96 84 THR A O 1
ATOM 716 N N . GLY A 1 88 ? 14.571 17.085 -0.159 1.00 8.30 85 GLY A N 1
ATOM 717 C CA . GLY A 1 88 ? 14.031 18.242 0.540 1.00 9.11 85 GLY A CA 1
ATOM 718 C C . GLY A 1 88 ? 14.263 19.517 -0.238 1.00 7.74 85 GLY A C 1
ATOM 719 O O . GLY A 1 88 ? 14.490 19.494 -1.457 1.00 9.33 85 GLY A O 1
ATOM 720 N N . THR A 1 89 ? 14.201 20.644 0.461 1.00 9.28 86 THR A N 1
ATOM 721 C CA . THR A 1 89 ? 14.418 21.929 -0.179 1.00 8.66 86 THR A CA 1
ATOM 722 C C . THR A 1 89 ? 15.882 22.178 -0.522 1.00 9.34 86 THR A C 1
ATOM 723 O O . THR A 1 89 ? 16.796 21.508 -0.020 1.00 10.12 86 THR A O 1
ATOM 727 N N . HIS A 1 90 ? 16.107 23.186 -1.354 1.00 9.29 87 HIS A N 1
ATOM 728 C CA . HIS A 1 90 ? 17.463 23.676 -1.586 1.00 8.65 87 HIS A CA 1
ATOM 729 C C . HIS A 1 90 ? 18.121 24.089 -0.272 1.00 10.01 87 HIS A C 1
ATOM 730 O O . HIS A 1 90 ? 19.297 23.796 -0.044 1.00 10.17 87 HIS A O 1
ATOM 737 N N . ALA A 1 91 ? 17.385 24.786 0.592 1.00 9.47 88 ALA A N 1
ATOM 738 C CA . ALA A 1 91 ? 17.985 25.274 1.830 1.00 10.05 88 ALA A CA 1
ATOM 739 C C . ALA A 1 91 ? 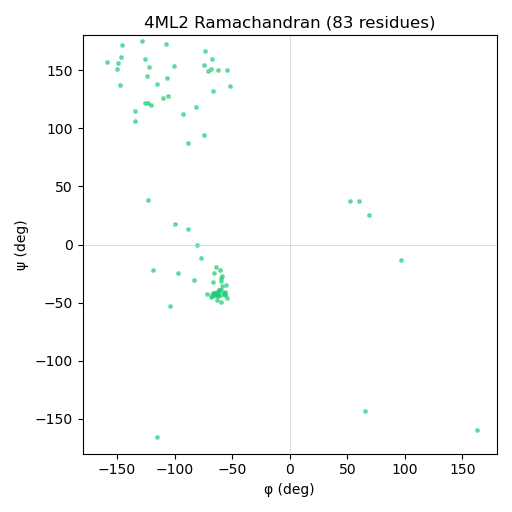18.432 24.114 2.712 1.00 10.38 88 ALA A C 1
ATOM 740 O O . ALA A 1 91 ? 19.539 24.133 3.265 1.00 10.75 88 ALA A O 1
ATOM 742 N N . ALA A 1 92 ? 17.586 23.094 2.826 1.00 9.56 89 ALA A N 1
ATOM 743 C CA . ALA A 1 92 ? 17.904 21.958 3.683 1.00 9.52 89 ALA A CA 1
ATOM 744 C C . ALA A 1 92 ? 19.087 21.161 3.139 1.00 10.11 89 ALA A C 1
ATOM 745 O O . ALA A 1 92 ? 19.984 20.764 3.887 1.00 13.23 89 ALA A O 1
ATOM 747 N N . LEU A 1 93 ? 19.092 20.926 1.833 1.00 9.30 90 LEU A N 1
ATOM 748 C CA . LEU A 1 93 ? 20.081 20.032 1.242 1.00 9.39 90 LEU A CA 1
ATOM 749 C C . LEU A 1 93 ? 21.424 20.695 0.941 1.00 10.11 90 LEU A C 1
ATOM 750 O O . LEU A 1 93 ? 22.465 20.030 0.984 1.00 11.15 90 LEU A O 1
ATOM 755 N N . PHE A 1 94 ? 21.411 21.988 0.631 1.00 10.12 91 PHE A N 1
ATOM 756 C CA . PHE A 1 94 ? 22.625 22.687 0.188 1.00 9.20 91 PHE A CA 1
ATOM 757 C C . PHE A 1 94 ? 23.068 23.824 1.085 1.00 11.07 91 PHE A C 1
ATOM 758 O O . PHE A 1 94 ? 24.239 24.214 1.039 1.00 11.85 91 PHE A O 1
ATOM 766 N N . GLY A 1 95 ? 22.154 24.377 1.874 1.00 11.04 92 GLY A N 1
ATOM 767 C CA . GLY A 1 95 ? 22.455 25.594 2.610 1.00 10.75 92 GLY A CA 1
ATOM 768 C C . GLY A 1 95 ? 23.602 25.437 3.588 1.00 13.19 92 GLY A C 1
ATOM 769 O O . GLY A 1 95 ? 23.727 24.402 4.239 1.00 11.40 92 GLY A O 1
#

Sequence (90 aa):
QRRDIEEYSGQYSKDVKLAQKRHKDMNKLKYLMTLLINNTLPLPAVYKDHPLQGSWKGYRDAHVEPDWILIYKLTDKLLRFERTGTHAALFG

Organism: Escherichia coli (strain K12) (NCBI:txid83333)

Radius of gyration: 12.21 Å; Cα contacts (8 Å, |Δi|>4): 134; chains: 1; bounding box: 29×32×27 Å

Nearest PDB structures (foldseek):
  4mmg-assembly2_B  TM=1.006E+00  e=1.373E-17  Escherichia coli K-12
  4mmj-assembly1_A  TM=1.003E+00  e=7.576E-17  Escherichia coli BL21(DE3)
  4ml0-assembly1_D  TM=9.643E-01  e=3.678E-17  Escherichia coli B str. REL606
  4q2u-assembly2_L  TM=9.655E-01  e=4.194E-17  Escherichia coli K-12
  7bwf-assembly1_C  TM=7.622E-01  e=1.720E-05  Staphylococcus aureus

Foldseek 3Di:
DAAEAEDPQAVVQLVVCVVVVHPVVLVVVVVVCVVVVVDDDDCQQVKDADDDPLHQWIWTPSDPFWIWIWHDDPHYIYGYHIGGCVVPPD